Protein AF-A0A0N0A1D6-F1 (afdb_monomer_lite)

Sequence (112 aa):
MHRPLPSNDDVRWAMDQVLADARAAGRHPTVFAVERALEIRHATFYRNYRGLVTDYFQPQVAADTPGDARPAHAGKLVQVCEEAIRQLTLTHLDLCEKVNTAAEVTALPTRR

pLDDT: mean 74.42, std 13.49, range [34.25, 88.94]

Radius of gyration: 28.11 Å; chains: 1; bounding box: 56×22×84 Å

Foldseek 3Di:
DDPPDDDLVVLLVLLVVQLVVCLVVVHQRDPVSSCVSRVHDPVVCCVPCVVCCVPPNVVSSVVSCPDPPPPPVVVVVVVVVVVVVVVVVVVVVVVVVVVVVVVVVVPPDPDD

Secondary structure (DSSP, 8-state):
--PPPPPHHHHHHHHHHHHHHHHHHT----HHHHHHHHT--HHHHHHHHHHHIIIIIHHHHHHH-TT---HHHHHHHHHHHHHHHHHHHHHHHHHHHHHHHHHHHHT-----

Structure (mmCIF, N/CA/C/O backbone):
data_AF-A0A0N0A1D6-F1
#
_entry.id   AF-A0A0N0A1D6-F1
#
loop_
_atom_site.group_PDB
_atom_site.id
_atom_site.type_symbol
_atom_site.label_atom_id
_atom_site.label_alt_id
_atom_site.label_comp_id
_atom_site.label_asym_id
_atom_site.label_entity_id
_atom_site.label_seq_id
_atom_site.pdbx_PDB_ins_code
_atom_site.Cartn_x
_atom_site.Cartn_y
_atom_site.Cartn_z
_atom_site.occupancy
_atom_site.B_iso_or_equiv
_atom_site.auth_seq_id
_atom_site.auth_comp_id
_atom_site.auth_asym_id
_atom_site.auth_atom_id
_atom_site.pdbx_PDB_model_num
ATOM 1 N N . MET A 1 1 ? 30.355 -9.906 -5.048 1.00 34.25 1 MET A N 1
ATOM 2 C CA . MET A 1 1 ? 29.766 -9.671 -6.383 1.00 34.25 1 MET A CA 1
ATOM 3 C C . MET A 1 1 ? 28.686 -8.610 -6.238 1.00 34.25 1 MET A C 1
ATOM 5 O O . MET A 1 1 ? 27.634 -8.907 -5.688 1.00 34.25 1 MET A O 1
ATOM 9 N N . HIS A 1 2 ? 28.971 -7.360 -6.612 1.00 46.50 2 HIS A N 1
ATOM 10 C CA . HIS A 1 2 ? 27.960 -6.300 -6.612 1.00 46.50 2 HIS A CA 1
ATOM 11 C C . HIS A 1 2 ? 27.066 -6.509 -7.836 1.00 46.50 2 HIS A C 1
ATOM 13 O O . HIS A 1 2 ? 27.491 -6.227 -8.952 1.00 46.50 2 HIS A O 1
ATOM 19 N N . ARG A 1 3 ? 25.853 -7.044 -7.635 1.00 59.25 3 ARG A N 1
ATOM 20 C CA . ARG A 1 3 ? 24.806 -6.968 -8.661 1.00 59.25 3 ARG A CA 1
ATOM 21 C C . ARG A 1 3 ? 24.557 -5.471 -8.884 1.00 59.25 3 ARG A C 1
ATOM 23 O O . ARG A 1 3 ? 24.258 -4.790 -7.897 1.00 59.25 3 ARG A O 1
ATOM 30 N N . PRO A 1 4 ? 24.776 -4.936 -10.097 1.00 69.62 4 PRO A N 1
ATOM 31 C CA . PRO A 1 4 ? 24.497 -3.534 -10.362 1.00 69.62 4 PRO A CA 1
ATOM 32 C C . PRO A 1 4 ? 23.024 -3.278 -10.045 1.00 69.62 4 PRO A C 1
ATOM 34 O O . PRO A 1 4 ? 22.168 -4.112 -10.350 1.00 69.62 4 PRO A O 1
ATOM 37 N N . LEU A 1 5 ? 22.751 -2.175 -9.347 1.00 73.19 5 LEU A N 1
ATOM 38 C CA . LEU A 1 5 ? 21.377 -1.793 -9.054 1.00 73.19 5 LEU A CA 1
ATOM 39 C C . LEU A 1 5 ? 20.664 -1.551 -10.394 1.00 73.19 5 LEU A C 1
ATOM 41 O O . LEU A 1 5 ? 21.237 -0.864 -11.243 1.00 73.19 5 LEU A O 1
ATOM 45 N N . PRO A 1 6 ? 19.464 -2.116 -10.603 1.00 78.62 6 PRO A N 1
ATOM 46 C CA . PRO A 1 6 ? 18.721 -1.901 -11.836 1.00 78.62 6 PRO A CA 1
ATOM 47 C C . PRO A 1 6 ? 18.416 -0.416 -12.021 1.00 78.62 6 PRO A C 1
ATOM 49 O O . PRO A 1 6 ? 18.205 0.320 -11.050 1.00 78.62 6 PRO A O 1
ATOM 52 N N . SER A 1 7 ? 18.428 0.035 -13.271 1.00 81.50 7 SER A N 1
ATOM 53 C CA . SER A 1 7 ? 18.135 1.428 -13.582 1.00 81.50 7 SER A CA 1
ATOM 54 C C . SER A 1 7 ? 16.685 1.755 -13.223 1.00 81.50 7 SER A C 1
ATOM 56 O O . SER A 1 7 ? 15.826 0.874 -13.165 1.00 81.50 7 SER A O 1
ATOM 58 N N . ASN A 1 8 ? 16.381 3.038 -13.028 1.00 79.69 8 ASN A N 1
ATOM 59 C CA . ASN A 1 8 ? 15.004 3.491 -12.815 1.00 79.69 8 ASN A CA 1
ATOM 60 C C . ASN A 1 8 ? 14.073 3.056 -13.959 1.00 79.69 8 ASN A C 1
ATOM 62 O O . ASN A 1 8 ? 12.901 2.781 -13.713 1.00 79.69 8 ASN A O 1
ATOM 66 N N . ASP A 1 9 ? 14.592 2.964 -15.185 1.00 81.12 9 ASP A N 1
ATOM 67 C CA . ASP A 1 9 ? 13.825 2.501 -16.343 1.00 81.12 9 ASP A CA 1
ATOM 68 C C . ASP A 1 9 ? 13.553 0.989 -16.295 1.00 81.12 9 ASP A C 1
ATOM 70 O O . ASP A 1 9 ? 12.437 0.571 -16.596 1.00 81.12 9 ASP A O 1
ATOM 74 N N . ASP A 1 10 ? 14.503 0.182 -15.809 1.00 82.75 10 ASP A N 1
ATOM 75 C CA . ASP A 1 10 ? 14.307 -1.262 -15.602 1.00 82.75 10 ASP A CA 1
ATOM 76 C C . ASP A 1 10 ? 13.260 -1.521 -14.511 1.00 82.75 10 ASP A C 1
ATOM 78 O O . ASP A 1 10 ? 12.399 -2.392 -14.642 1.00 82.75 10 ASP A O 1
ATOM 82 N N . VAL A 1 11 ? 13.299 -0.725 -13.435 1.00 83.25 11 VAL A N 1
ATOM 83 C CA . VAL A 1 11 ? 12.302 -0.782 -12.358 1.00 83.25 11 VAL A CA 1
ATOM 84 C C . VAL A 1 11 ? 10.925 -0.383 -12.880 1.00 83.25 11 VAL A C 1
ATOM 86 O O . VAL A 1 11 ? 9.938 -1.036 -12.549 1.00 83.25 11 VAL A O 1
ATOM 89 N N . ARG A 1 12 ? 10.846 0.654 -13.723 1.00 82.81 12 ARG A N 1
ATOM 90 C CA . ARG A 1 12 ? 9.587 1.095 -14.333 1.00 82.81 12 ARG A CA 1
ATOM 91 C C . ARG A 1 12 ? 9.009 0.026 -15.258 1.00 82.81 12 ARG A C 1
ATOM 93 O O . ARG A 1 12 ? 7.816 -0.249 -15.183 1.00 82.81 12 ARG A O 1
ATOM 100 N N . TRP A 1 13 ? 9.849 -0.615 -16.068 1.00 87.00 13 TRP A N 1
ATOM 101 C CA . TRP A 1 13 ? 9.429 -1.723 -16.924 1.00 87.00 13 TRP A CA 1
ATOM 102 C C . TRP A 1 13 ? 8.925 -2.918 -16.105 1.00 87.00 13 TRP A C 1
ATOM 104 O O . TRP A 1 13 ? 7.874 -3.475 -16.406 1.00 87.00 13 TRP A O 1
ATOM 114 N N . ALA A 1 14 ? 9.609 -3.275 -15.015 1.00 86.06 14 ALA A N 1
ATOM 115 C CA . ALA A 1 14 ? 9.150 -4.337 -14.120 1.00 86.06 14 ALA A CA 1
ATOM 116 C C . ALA A 1 14 ? 7.838 -3.985 -13.397 1.00 86.06 14 ALA A C 1
ATOM 118 O O . ALA A 1 14 ? 7.004 -4.861 -13.178 1.00 86.06 14 ALA A O 1
ATOM 119 N N . MET A 1 15 ? 7.631 -2.715 -13.038 1.00 86.94 15 MET A N 1
ATOM 120 C CA . MET A 1 15 ? 6.358 -2.241 -12.488 1.00 86.94 15 MET A CA 1
ATOM 121 C C . MET A 1 15 ? 5.214 -2.392 -13.490 1.00 86.94 15 MET A C 1
ATOM 123 O O . MET A 1 15 ? 4.159 -2.885 -13.105 1.00 86.94 15 MET A O 1
ATOM 127 N N . ASP A 1 16 ? 5.429 -2.010 -14.750 1.00 86.00 16 ASP A N 1
ATOM 128 C CA . ASP A 1 16 ? 4.443 -2.162 -15.827 1.00 86.00 16 ASP A CA 1
ATOM 129 C C . ASP A 1 16 ? 4.082 -3.637 -16.053 1.00 86.00 16 ASP A C 1
ATOM 131 O O . ASP A 1 16 ? 2.907 -3.996 -16.076 1.00 86.00 16 ASP A O 1
ATOM 135 N N . GLN A 1 17 ? 5.085 -4.521 -16.064 1.00 86.38 17 GLN A N 1
ATOM 136 C CA . GLN A 1 17 ? 4.866 -5.969 -16.133 1.00 86.38 17 GLN A CA 1
ATOM 137 C C . GLN A 1 17 ? 4.044 -6.495 -14.950 1.00 86.38 17 GLN A C 1
ATOM 139 O O . GLN A 1 17 ? 3.129 -7.289 -15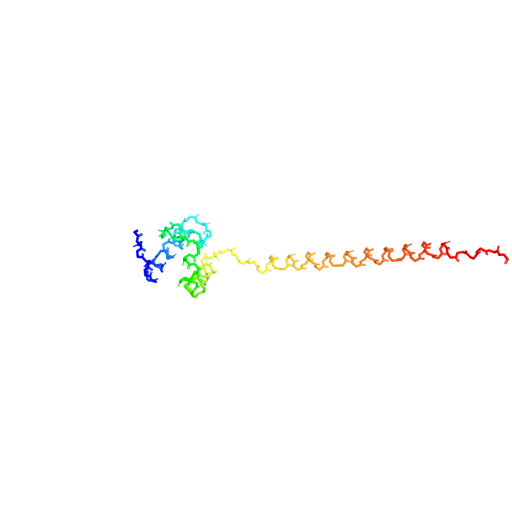.144 1.00 86.38 17 GLN A O 1
ATOM 144 N N . VAL A 1 18 ? 4.328 -6.046 -13.723 1.00 85.94 18 VAL A N 1
ATOM 145 C CA . VAL A 1 18 ? 3.558 -6.451 -12.533 1.00 85.94 18 VAL A CA 1
ATOM 146 C C . VAL A 1 18 ? 2.131 -5.915 -12.573 1.00 85.94 18 VAL A C 1
ATOM 148 O O . VAL A 1 18 ? 1.219 -6.618 -12.148 1.00 85.94 18 VAL A O 1
ATOM 151 N N . LEU A 1 19 ? 1.922 -4.697 -13.068 1.00 84.75 19 LEU A N 1
ATOM 152 C CA . LEU A 1 19 ? 0.588 -4.131 -13.261 1.00 84.75 19 LEU A CA 1
ATOM 153 C C . LEU A 1 19 ? -0.194 -4.940 -14.307 1.00 84.75 19 LEU A C 1
ATOM 155 O O . LEU A 1 19 ? -1.320 -5.352 -14.039 1.00 84.75 19 LEU A O 1
ATOM 159 N N . ALA A 1 20 ? 0.419 -5.247 -15.452 1.00 83.69 20 ALA A N 1
ATOM 160 C CA . ALA A 1 20 ? -0.193 -6.043 -16.512 1.00 83.69 20 ALA A CA 1
ATOM 161 C C . ALA A 1 20 ? -0.512 -7.482 -16.064 1.00 83.69 20 ALA A C 1
ATOM 163 O O . ALA A 1 20 ? -1.611 -7.976 -16.318 1.00 83.69 20 ALA A O 1
ATOM 164 N N . ASP A 1 21 ? 0.414 -8.140 -15.362 1.00 82.75 21 ASP A N 1
ATOM 165 C CA . ASP A 1 21 ? 0.232 -9.496 -14.830 1.00 82.75 21 ASP A CA 1
ATOM 166 C C . ASP A 1 21 ? -0.838 -9.533 -13.730 1.00 82.75 21 ASP A C 1
ATOM 168 O O . ASP A 1 21 ? -1.708 -10.405 -13.721 1.00 82.75 21 ASP A O 1
ATOM 172 N N . ALA A 1 22 ? -0.851 -8.539 -12.837 1.00 83.06 22 ALA A N 1
ATOM 173 C CA . ALA A 1 22 ? -1.884 -8.404 -11.815 1.00 83.06 22 ALA A CA 1
ATOM 174 C C . ALA A 1 22 ? -3.270 -8.199 -12.443 1.00 83.06 22 ALA A C 1
ATOM 176 O O . ALA A 1 22 ? -4.222 -8.875 -12.047 1.00 83.06 22 ALA A O 1
ATOM 177 N N . ARG A 1 23 ? -3.368 -7.362 -13.482 1.00 79.50 23 ARG A N 1
ATOM 178 C CA . ARG A 1 23 ? -4.599 -7.153 -14.250 1.00 79.50 23 ARG A CA 1
ATOM 179 C C . ARG A 1 23 ? -5.061 -8.431 -14.948 1.00 79.50 23 ARG A C 1
ATOM 181 O O . ARG A 1 23 ? -6.241 -8.769 -14.880 1.00 79.50 23 ARG A O 1
ATOM 188 N N . ALA A 1 24 ? -4.143 -9.171 -15.572 1.00 81.50 24 ALA A N 1
ATOM 189 C CA . ALA A 1 24 ? -4.439 -10.446 -16.226 1.00 81.50 24 ALA A CA 1
ATOM 190 C C . ALA A 1 24 ? -4.900 -11.521 -15.227 1.00 81.50 24 ALA A C 1
ATOM 192 O O . ALA A 1 24 ? -5.810 -12.296 -15.518 1.00 81.50 24 ALA A O 1
ATOM 193 N N . ALA A 1 25 ? -4.308 -11.545 -14.032 1.00 81.19 25 ALA A N 1
ATOM 194 C CA . ALA A 1 25 ? -4.665 -12.464 -12.958 1.00 81.19 25 ALA A CA 1
ATOM 195 C C . ALA A 1 25 ? -5.884 -12.012 -12.128 1.00 81.19 25 ALA A C 1
ATOM 197 O O . ALA A 1 25 ? -6.319 -12.757 -11.246 1.00 81.19 25 ALA A O 1
ATOM 198 N N . GLY A 1 26 ? -6.407 -10.800 -12.355 1.00 75.75 26 GLY A N 1
ATOM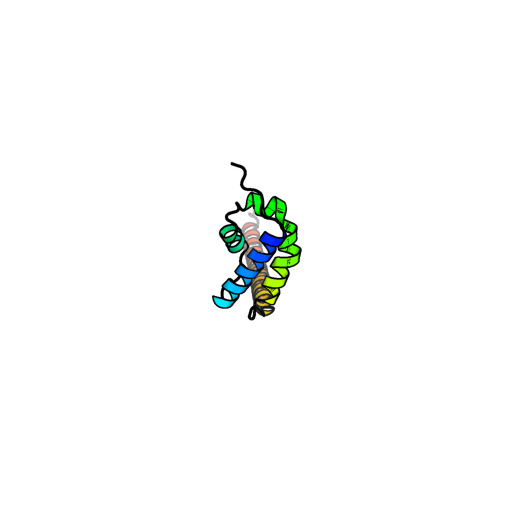 199 C CA . GLY A 1 26 ? -7.457 -10.187 -11.534 1.00 75.75 26 GLY A CA 1
ATOM 200 C C . GLY A 1 26 ? -7.039 -9.963 -10.075 1.00 75.75 26 GLY A C 1
ATOM 201 O O . GLY A 1 26 ? -7.868 -10.043 -9.170 1.00 75.75 26 GLY A O 1
ATOM 202 N N . ARG A 1 27 ? -5.742 -9.760 -9.822 1.00 77.31 27 ARG A N 1
ATOM 203 C CA . ARG A 1 27 ? -5.159 -9.559 -8.488 1.00 77.31 27 ARG A CA 1
ATOM 204 C C . ARG A 1 27 ? -4.716 -8.116 -8.309 1.00 77.31 27 ARG A C 1
ATOM 206 O O . ARG A 1 27 ? -4.507 -7.388 -9.267 1.00 77.31 27 ARG A O 1
ATOM 213 N N . HIS A 1 28 ? -4.520 -7.722 -7.056 1.00 76.38 28 HIS A N 1
ATOM 214 C CA . HIS A 1 28 ? -3.996 -6.402 -6.745 1.00 76.38 28 HIS A CA 1
ATOM 215 C C . HIS A 1 28 ? -2.467 -6.371 -6.942 1.00 76.38 28 HIS A C 1
ATOM 217 O O . HIS A 1 28 ? -1.763 -7.182 -6.325 1.00 76.38 28 HIS A O 1
ATOM 223 N N . PRO A 1 29 ? -1.924 -5.444 -7.749 1.00 81.31 29 PRO A N 1
ATOM 224 C CA . PRO A 1 29 ? -0.482 -5.295 -7.912 1.00 81.31 29 PRO A CA 1
ATOM 225 C C . PRO A 1 29 ? 0.156 -4.848 -6.591 1.00 81.31 29 PRO A C 1
ATOM 227 O O . PRO A 1 29 ? -0.350 -3.963 -5.901 1.00 81.31 29 PRO A O 1
ATOM 230 N N . THR A 1 30 ? 1.265 -5.477 -6.193 1.00 82.69 30 THR A N 1
ATOM 231 C CA . THR A 1 30 ? 1.953 -5.171 -4.926 1.00 82.69 30 THR A CA 1
ATOM 232 C C . THR A 1 30 ? 3.423 -4.868 -5.154 1.00 82.69 30 THR A C 1
ATOM 234 O O . THR A 1 30 ? 4.061 -5.434 -6.039 1.00 82.69 30 THR A O 1
ATOM 237 N N . VAL A 1 31 ? 3.985 -4.016 -4.294 1.00 81.06 31 VAL A N 1
ATOM 238 C CA . VAL A 1 31 ? 5.421 -3.699 -4.306 1.00 81.06 31 VAL A CA 1
ATOM 239 C C . VAL A 1 31 ? 6.270 -4.960 -4.104 1.00 81.06 31 VAL A C 1
ATOM 241 O O . VAL A 1 31 ? 7.308 -5.112 -4.735 1.00 81.06 31 VAL A O 1
ATOM 244 N N . PHE A 1 32 ? 5.786 -5.923 -3.315 1.00 83.50 32 PHE A N 1
ATOM 245 C CA . PHE A 1 32 ? 6.446 -7.216 -3.136 1.00 83.50 32 PHE A CA 1
ATOM 246 C C . PHE A 1 32 ? 6.580 -8.013 -4.445 1.00 83.50 32 PHE A C 1
ATOM 248 O O . PHE A 1 32 ? 7.597 -8.666 -4.668 1.00 83.50 32 PHE A O 1
ATOM 255 N N . ALA A 1 33 ? 5.582 -7.954 -5.335 1.00 84.62 33 ALA A N 1
ATOM 256 C CA . ALA A 1 33 ? 5.669 -8.607 -6.640 1.00 84.62 33 ALA A CA 1
ATOM 257 C C . ALA A 1 33 ? 6.745 -7.955 -7.526 1.00 84.62 33 ALA A C 1
ATOM 259 O O . ALA A 1 33 ? 7.499 -8.667 -8.186 1.00 84.62 33 ALA A O 1
ATOM 260 N N . VAL A 1 34 ? 6.880 -6.626 -7.464 1.00 84.44 34 VAL A N 1
ATOM 261 C CA . VAL A 1 34 ? 7.948 -5.876 -8.152 1.00 84.44 34 VAL A CA 1
ATOM 262 C C . VAL A 1 34 ? 9.325 -6.239 -7.591 1.00 84.44 34 VAL A C 1
ATOM 264 O O . VAL A 1 34 ? 10.251 -6.529 -8.346 1.00 84.44 34 VAL A O 1
ATOM 267 N N . GLU A 1 35 ? 9.463 -6.299 -6.266 1.00 86.75 35 GLU A N 1
ATOM 268 C CA . GLU A 1 35 ? 10.701 -6.717 -5.596 1.00 86.75 35 GLU A CA 1
ATOM 269 C C . GLU A 1 35 ? 11.109 -8.140 -5.970 1.00 86.75 35 GLU A C 1
ATOM 271 O O . GLU A 1 35 ? 12.287 -8.405 -6.219 1.00 86.75 35 GLU A O 1
ATOM 276 N N . ARG A 1 36 ? 10.129 -9.045 -6.057 1.00 85.12 36 ARG A N 1
ATOM 277 C CA . ARG A 1 36 ? 10.339 -10.426 -6.489 1.00 85.12 36 ARG A CA 1
ATOM 278 C C . ARG A 1 36 ? 10.747 -10.507 -7.960 1.00 85.12 36 ARG A C 1
ATOM 280 O O . ARG A 1 36 ? 11.644 -11.283 -8.268 1.00 85.12 36 ARG A O 1
ATOM 287 N N . ALA A 1 37 ? 10.130 -9.717 -8.840 1.00 84.50 37 ALA A N 1
ATOM 288 C CA . ALA A 1 37 ? 10.453 -9.686 -10.268 1.00 84.50 37 ALA A CA 1
ATOM 289 C C . ALA A 1 37 ? 11.878 -9.175 -10.535 1.00 84.50 37 ALA A C 1
ATOM 291 O O . ALA A 1 37 ? 12.561 -9.671 -11.426 1.00 84.50 37 ALA A O 1
ATOM 292 N N . LEU A 1 38 ? 12.341 -8.212 -9.736 1.00 84.00 38 LEU A N 1
ATOM 293 C CA . LEU A 1 38 ? 13.683 -7.637 -9.847 1.00 84.00 38 LEU A CA 1
ATOM 294 C C . LEU A 1 38 ? 14.739 -8.365 -8.995 1.00 84.00 38 LEU A C 1
ATOM 296 O O . LEU A 1 38 ? 15.924 -8.034 -9.066 1.00 84.00 38 LEU A O 1
ATOM 300 N N . GLU A 1 39 ? 14.319 -9.326 -8.168 1.00 84.62 39 GLU A N 1
ATOM 301 C CA . GLU A 1 39 ? 15.145 -10.020 -7.170 1.00 84.62 39 GLU A CA 1
ATOM 302 C C . GLU A 1 39 ? 15.916 -9.062 -6.237 1.00 84.62 39 GLU A C 1
ATOM 304 O O . GLU A 1 39 ? 17.067 -9.305 -5.855 1.00 84.62 39 GLU A O 1
ATOM 309 N N . ILE A 1 40 ? 15.285 -7.947 -5.858 1.00 83.88 40 ILE A N 1
ATOM 310 C CA . ILE A 1 40 ? 15.875 -6.932 -4.976 1.00 83.88 40 ILE A CA 1
ATOM 311 C C . ILE A 1 40 ? 15.298 -7.087 -3.571 1.00 83.88 40 ILE A C 1
ATOM 313 O O . ILE A 1 40 ? 14.100 -7.278 -3.384 1.00 83.88 40 ILE A O 1
ATOM 317 N N . ARG A 1 41 ? 16.143 -6.935 -2.545 1.00 85.75 41 ARG A N 1
ATOM 318 C CA . ARG A 1 41 ? 15.654 -6.833 -1.162 1.00 85.75 41 ARG A CA 1
ATOM 319 C C . ARG A 1 41 ? 14.820 -5.569 -0.961 1.00 85.75 41 ARG A C 1
ATOM 321 O O . ARG A 1 41 ? 15.261 -4.479 -1.325 1.00 85.75 41 ARG A O 1
ATOM 328 N N . HIS A 1 42 ? 13.735 -5.701 -0.202 1.00 81.69 42 HIS A N 1
ATOM 329 C CA . HIS A 1 42 ? 12.858 -4.605 0.220 1.00 81.69 42 HIS A CA 1
ATOM 330 C C . HIS A 1 42 ? 13.606 -3.341 0.686 1.00 81.69 42 HIS A C 1
ATOM 332 O O . HIS A 1 42 ? 13.353 -2.237 0.214 1.00 81.69 42 HIS A O 1
ATOM 338 N N . ALA A 1 43 ? 14.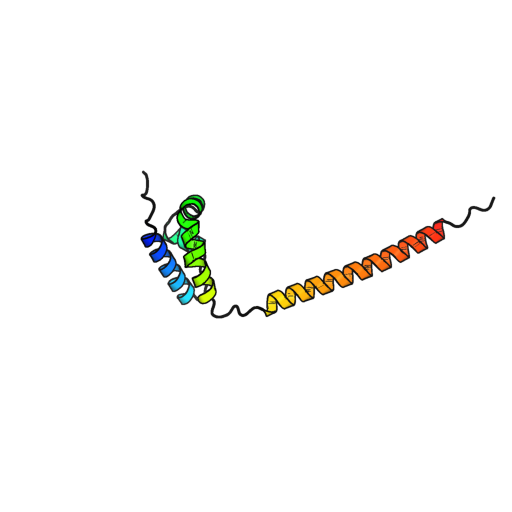613 -3.494 1.556 1.00 84.69 43 ALA A N 1
ATOM 339 C CA . ALA A 1 43 ? 15.389 -2.363 2.072 1.00 84.69 43 ALA A CA 1
ATOM 340 C C . ALA A 1 43 ? 16.150 -1.589 0.979 1.00 84.69 43 ALA A C 1
ATOM 342 O O . ALA A 1 43 ? 16.267 -0.367 1.052 1.00 84.69 43 ALA A O 1
ATOM 343 N N . THR A 1 44 ? 16.671 -2.287 -0.033 1.00 83.00 44 THR A N 1
ATOM 344 C CA . THR A 1 44 ? 17.362 -1.667 -1.171 1.00 83.00 44 THR A CA 1
ATOM 345 C C . THR A 1 44 ? 16.359 -1.003 -2.102 1.00 83.00 44 THR A C 1
ATOM 347 O O . THR A 1 44 ? 16.615 0.099 -2.585 1.00 83.00 44 THR A O 1
ATOM 350 N N . PHE A 1 45 ? 15.204 -1.633 -2.308 1.00 82.12 45 PHE A N 1
ATOM 351 C CA . PHE A 1 45 ? 14.153 -1.090 -3.149 1.00 82.12 45 PHE A CA 1
ATOM 352 C C . PHE A 1 45 ? 13.593 0.222 -2.577 1.00 82.12 45 PHE A C 1
ATOM 354 O O . PHE A 1 45 ? 13.594 1.256 -3.244 1.00 82.12 45 PHE A O 1
ATOM 361 N N . TYR A 1 46 ? 13.231 0.221 -1.293 1.00 84.25 46 TYR A N 1
ATOM 362 C CA . TYR A 1 46 ? 12.671 1.392 -0.624 1.00 84.25 46 TYR A CA 1
ATOM 363 C C . TYR A 1 46 ? 13.682 2.538 -0.462 1.00 84.25 46 TYR A C 1
ATOM 365 O O . TYR A 1 46 ? 13.304 3.704 -0.486 1.00 84.25 46 TYR A O 1
ATOM 373 N N . ARG A 1 47 ? 14.983 2.249 -0.325 1.00 82.56 47 ARG A N 1
ATOM 374 C CA . ARG A 1 47 ? 16.008 3.305 -0.226 1.00 82.56 47 ARG A CA 1
ATOM 375 C C . ARG A 1 47 ? 16.238 4.052 -1.540 1.00 82.56 47 ARG A C 1
ATOM 377 O O . ARG A 1 47 ? 16.489 5.250 -1.486 1.00 82.56 47 ARG A O 1
ATOM 384 N N . ASN A 1 48 ? 16.167 3.366 -2.681 1.00 83.06 48 ASN A N 1
ATOM 385 C CA . ASN A 1 48 ? 16.564 3.935 -3.976 1.00 83.06 48 ASN A CA 1
ATOM 386 C C . ASN A 1 48 ? 15.373 4.321 -4.866 1.00 83.06 48 ASN A C 1
ATOM 388 O O . ASN A 1 48 ? 15.484 5.258 -5.648 1.00 83.06 48 ASN A O 1
ATOM 392 N N . TYR A 1 49 ? 14.228 3.647 -4.724 1.00 81.00 49 TYR A N 1
ATOM 393 C CA . TYR A 1 49 ? 13.099 3.770 -5.656 1.00 81.00 49 TYR A CA 1
ATOM 394 C C . TYR A 1 49 ? 11.789 4.202 -4.987 1.00 81.00 49 TYR A C 1
ATOM 396 O O . TYR A 1 49 ? 10.728 4.112 -5.600 1.00 81.00 49 TYR A O 1
ATOM 404 N N . ARG A 1 50 ? 11.832 4.718 -3.748 1.00 82.25 50 ARG A N 1
ATOM 405 C CA . ARG A 1 50 ? 10.635 5.235 -3.053 1.00 82.25 50 ARG A CA 1
ATOM 406 C C . ARG A 1 50 ? 9.864 6.262 -3.886 1.00 82.25 50 ARG A C 1
ATOM 408 O O . ARG A 1 50 ? 8.641 6.233 -3.867 1.00 82.25 50 ARG A O 1
ATOM 415 N N . GLY A 1 51 ? 10.567 7.125 -4.626 1.00 80.81 51 GLY A N 1
ATOM 416 C CA . GLY A 1 51 ? 9.936 8.095 -5.529 1.00 80.81 51 GLY A CA 1
ATOM 417 C C . GLY A 1 51 ? 9.103 7.416 -6.618 1.00 80.81 51 GLY A C 1
ATOM 418 O O . GLY A 1 51 ? 7.946 7.757 -6.806 1.00 80.81 51 GLY A O 1
ATOM 419 N N . LEU A 1 52 ? 9.623 6.354 -7.243 1.00 79.81 52 LEU A N 1
ATOM 420 C CA . LEU A 1 52 ? 8.895 5.603 -8.277 1.00 79.81 52 LEU A CA 1
ATOM 421 C C . LEU A 1 52 ? 7.641 4.905 -7.728 1.00 79.81 52 LEU A C 1
ATOM 423 O O . LEU A 1 52 ? 6.645 4.775 -8.437 1.00 79.81 52 LEU A O 1
ATOM 427 N N . VAL A 1 53 ? 7.653 4.480 -6.461 1.00 80.06 53 VAL A N 1
ATOM 428 C CA . VAL A 1 53 ? 6.460 3.904 -5.823 1.00 80.06 53 VAL A CA 1
ATOM 429 C C . VAL A 1 53 ? 5.369 4.957 -5.641 1.00 80.06 53 VAL A C 1
ATOM 431 O O . VAL A 1 53 ? 4.216 4.691 -5.972 1.00 80.06 53 VAL A O 1
ATOM 434 N N . THR A 1 54 ? 5.723 6.136 -5.132 1.00 80.62 54 THR A N 1
ATOM 435 C CA . THR A 1 54 ? 4.759 7.212 -4.864 1.00 80.62 54 THR A CA 1
ATOM 436 C C . THR A 1 54 ? 4.264 7.876 -6.149 1.00 80.62 54 THR A C 1
ATOM 438 O O . THR A 1 54 ? 3.065 8.075 -6.305 1.00 80.62 54 THR A O 1
ATOM 441 N N . ASP A 1 55 ? 5.168 8.186 -7.079 1.00 81.88 55 ASP A N 1
ATOM 442 C CA . ASP A 1 55 ? 4.859 9.020 -8.246 1.00 81.88 55 ASP A CA 1
ATOM 443 C C . ASP A 1 55 ? 4.286 8.215 -9.420 1.00 81.88 55 ASP A C 1
ATOM 445 O O . ASP A 1 55 ? 3.533 8.754 -10.228 1.00 81.88 55 ASP A O 1
ATOM 449 N N . TYR A 1 56 ? 4.638 6.929 -9.538 1.00 78.00 56 TYR A N 1
ATOM 450 C CA . TYR A 1 56 ? 4.286 6.109 -10.701 1.00 78.00 56 TYR A CA 1
ATOM 451 C C . TYR A 1 56 ? 3.426 4.896 -10.334 1.00 78.00 56 TYR A C 1
ATOM 453 O O . TYR A 1 56 ? 2.375 4.693 -10.940 1.00 78.00 56 TYR A O 1
ATOM 461 N N . PHE A 1 57 ? 3.825 4.108 -9.333 1.00 78.44 57 PHE A N 1
ATOM 462 C CA . PHE A 1 57 ? 3.140 2.852 -9.005 1.00 78.44 57 PHE A CA 1
ATOM 463 C C . PHE A 1 57 ? 1.795 3.071 -8.304 1.00 78.44 57 PHE A C 1
ATOM 465 O O . PHE A 1 57 ? 0.783 2.548 -8.756 1.00 78.44 57 PHE A O 1
ATOM 472 N N . GLN A 1 58 ? 1.749 3.866 -7.229 1.00 78.94 58 GLN A N 1
ATOM 473 C CA . GLN A 1 58 ? 0.518 4.108 -6.463 1.00 78.94 58 GLN A CA 1
ATOM 474 C C . GLN A 1 58 ? -0.641 4.682 -7.301 1.00 78.94 58 GLN A C 1
ATOM 476 O O . GLN A 1 58 ? -1.746 4.146 -7.187 1.00 78.94 58 GLN A O 1
ATOM 481 N N . PRO A 1 59 ? -0.437 5.701 -8.163 1.00 78.19 59 PRO A N 1
ATOM 482 C CA . PRO A 1 59 ? -1.505 6.214 -9.021 1.00 78.19 59 PRO A CA 1
ATOM 483 C C . PRO A 1 59 ? -2.053 5.157 -9.983 1.00 78.19 59 PRO A C 1
ATOM 485 O O . PRO A 1 59 ? -3.253 5.117 -10.236 1.00 78.19 59 PRO A O 1
ATOM 488 N N . GLN A 1 60 ? -1.192 4.272 -10.491 1.00 73.56 60 GLN A N 1
ATOM 489 C CA . GLN A 1 60 ? -1.601 3.207 -11.407 1.00 73.56 60 GLN A CA 1
ATOM 490 C C . GLN A 1 60 ? -2.321 2.071 -10.698 1.00 73.56 60 GLN A C 1
ATOM 492 O O . GLN A 1 60 ? -3.309 1.579 -11.221 1.00 73.56 60 GLN A O 1
ATOM 497 N N . VAL A 1 61 ? -1.907 1.705 -9.486 1.00 74.44 61 VAL A N 1
ATOM 498 C CA . VAL A 1 61 ? -2.664 0.766 -8.649 1.00 74.44 61 VAL A CA 1
ATOM 499 C C . VAL A 1 61 ? -4.063 1.316 -8.336 1.00 74.44 61 VAL A C 1
ATOM 501 O O . VAL A 1 61 ? -5.050 0.585 -8.419 1.00 74.44 61 VAL A O 1
ATOM 504 N N . ALA A 1 62 ? -4.167 2.612 -8.023 1.00 71.00 62 ALA A N 1
ATOM 505 C CA . ALA A 1 62 ? -5.451 3.270 -7.786 1.00 71.00 62 ALA A CA 1
ATOM 506 C C . ALA A 1 62 ? -6.336 3.302 -9.047 1.00 71.00 62 ALA A C 1
ATOM 508 O O . ALA A 1 62 ? -7.547 3.128 -8.943 1.00 71.00 62 ALA A O 1
ATOM 509 N N . ALA A 1 63 ? -5.743 3.493 -10.229 1.00 67.50 63 ALA A N 1
ATOM 510 C CA . ALA A 1 63 ? -6.460 3.511 -11.505 1.00 67.50 63 ALA A CA 1
ATOM 511 C C . ALA A 1 63 ? -6.837 2.109 -12.019 1.00 67.50 63 ALA A C 1
ATOM 513 O O . ALA A 1 63 ? -7.892 1.946 -12.630 1.00 67.50 63 ALA A O 1
ATOM 514 N N . ASP A 1 64 ? -5.988 1.103 -11.788 1.00 60.25 64 ASP A N 1
ATOM 515 C CA . ASP A 1 64 ? -6.184 -0.272 -12.263 1.00 60.25 64 ASP A CA 1
ATOM 516 C C . ASP A 1 64 ? -7.127 -1.074 -11.372 1.00 60.25 64 ASP A C 1
ATOM 518 O O . ASP A 1 64 ? -7.554 -2.146 -11.766 1.00 60.25 64 ASP A O 1
ATOM 522 N N . THR A 1 65 ? -7.508 -0.556 -10.204 1.00 55.84 65 THR A N 1
ATOM 523 C CA . THR A 1 65 ? -8.547 -1.153 -9.363 1.00 55.84 65 THR A CA 1
ATOM 524 C C . THR A 1 65 ? -9.926 -0.885 -9.992 1.00 55.84 65 THR A C 1
ATOM 526 O O . THR A 1 65 ? -10.522 0.159 -9.719 1.00 55.84 65 THR A O 1
ATOM 529 N N . PRO A 1 66 ? -10.523 -1.795 -10.795 1.00 49.28 66 PRO A N 1
ATOM 530 C CA . PRO A 1 66 ? -11.750 -1.526 -11.542 1.00 49.28 66 PRO A CA 1
ATOM 531 C C . PRO A 1 66 ? -12.988 -1.825 -10.674 1.00 49.28 66 PRO A C 1
ATOM 533 O O . PRO A 1 66 ? -14.023 -2.258 -11.173 1.00 49.28 66 PRO A O 1
ATOM 536 N N . GLY A 1 67 ? -12.879 -1.664 -9.350 1.00 48.41 67 GLY A N 1
ATOM 537 C CA . GLY A 1 67 ? -13.854 -2.232 -8.419 1.00 48.41 67 GLY A CA 1
ATOM 538 C C . GLY A 1 67 ? -13.694 -1.899 -6.937 1.00 48.41 67 GLY A C 1
ATOM 539 O O . GLY A 1 67 ? -14.355 -2.542 -6.131 1.00 48.41 67 GLY A O 1
ATOM 540 N N . ASP A 1 68 ? -12.898 -0.897 -6.555 1.00 43.59 68 ASP A N 1
ATOM 541 C CA . ASP A 1 68 ? -12.967 -0.322 -5.202 1.00 43.59 68 ASP A CA 1
ATOM 542 C C . ASP A 1 68 ? -13.517 1.104 -5.281 1.00 43.59 68 ASP A C 1
ATOM 544 O O . ASP A 1 68 ? -12.966 2.095 -4.811 1.00 43.59 68 ASP A O 1
ATOM 548 N N . ALA A 1 69 ? -14.703 1.196 -5.877 1.00 43.97 69 ALA A N 1
ATOM 549 C CA . ALA A 1 69 ? -15.678 2.128 -5.359 1.00 43.97 69 ALA A CA 1
ATOM 550 C C . ALA A 1 69 ? -16.006 1.698 -3.922 1.00 43.97 69 ALA A C 1
ATOM 552 O O . ALA A 1 69 ? -16.982 0.983 -3.687 1.00 43.97 69 ALA A O 1
ATOM 553 N N . ARG A 1 70 ? -15.232 2.144 -2.929 1.00 47.69 70 ARG A N 1
ATOM 554 C CA . ARG A 1 70 ? -15.713 2.090 -1.547 1.00 47.69 70 ARG A CA 1
ATOM 555 C C . ARG A 1 70 ? -15.635 3.408 -0.781 1.00 47.69 70 ARG A C 1
ATOM 557 O O . ARG A 1 70 ? -15.103 3.450 0.326 1.00 47.69 70 ARG A O 1
ATOM 564 N N . PRO A 1 71 ? -16.412 4.422 -1.222 1.00 46.81 71 PRO A N 1
ATOM 565 C CA . PRO A 1 71 ? -16.996 5.372 -0.274 1.00 46.81 71 PRO A CA 1
ATOM 566 C C . PRO A 1 71 ? -17.907 4.660 0.755 1.00 46.81 71 PRO A C 1
ATOM 568 O O . PRO A 1 71 ? -18.126 5.159 1.855 1.00 46.81 71 PRO A O 1
ATOM 571 N N . ALA A 1 72 ? -18.379 3.440 0.458 1.00 48.88 72 ALA A N 1
ATOM 572 C CA . ALA A 1 72 ? -19.239 2.663 1.346 1.00 48.88 72 ALA A CA 1
ATOM 573 C C . ALA A 1 72 ? -18.524 1.976 2.529 1.00 48.88 72 ALA A C 1
ATOM 575 O O . ALA A 1 72 ? -19.195 1.688 3.512 1.00 48.88 72 ALA A O 1
ATOM 576 N N . HIS A 1 73 ? -17.212 1.677 2.492 1.00 45.94 73 HIS A N 1
ATOM 577 C CA . HIS A 1 73 ? -16.526 1.054 3.643 1.00 45.94 73 HIS A CA 1
ATOM 578 C C . HIS A 1 73 ? -16.077 2.106 4.629 1.00 45.94 73 HIS A C 1
ATOM 580 O O . HIS A 1 73 ? -16.248 1.888 5.819 1.00 45.94 73 HIS A O 1
ATOM 586 N N . ALA A 1 74 ? -15.591 3.246 4.134 1.00 50.50 74 ALA A N 1
ATOM 587 C CA . ALA A 1 74 ? -15.372 4.418 4.963 1.00 50.50 74 ALA A CA 1
ATOM 588 C C . ALA A 1 74 ? -16.677 4.811 5.674 1.00 50.50 74 ALA A C 1
ATOM 590 O O . ALA A 1 74 ? -16.687 4.898 6.894 1.00 50.50 74 ALA A O 1
ATOM 591 N N . GLY A 1 75 ? -17.803 4.900 4.952 1.00 56.34 75 GLY A N 1
ATOM 592 C CA . GLY A 1 75 ? -19.111 5.161 5.564 1.00 56.34 75 GLY A CA 1
ATOM 593 C C . GLY A 1 75 ? -19.530 4.108 6.598 1.00 56.34 75 GLY A C 1
ATOM 594 O O . GLY A 1 75 ? -19.965 4.459 7.689 1.00 56.34 75 GLY A O 1
ATOM 595 N N . LYS A 1 76 ? -19.343 2.813 6.304 1.00 60.62 76 LYS A N 1
ATOM 596 C CA . LYS A 1 76 ? -19.689 1.733 7.247 1.00 60.62 76 LYS A CA 1
ATOM 597 C C . LYS A 1 76 ? -18.786 1.715 8.481 1.00 60.62 76 LYS A C 1
ATOM 599 O O . LYS A 1 76 ? -19.272 1.430 9.566 1.00 60.62 76 LYS A O 1
ATOM 604 N N . LEU A 1 77 ? -17.496 2.019 8.332 1.00 62.16 77 LEU A N 1
ATOM 605 C CA . LEU A 1 77 ? -16.557 2.133 9.449 1.00 62.16 77 LEU A CA 1
ATOM 606 C C . LEU A 1 77 ? -16.876 3.358 10.309 1.00 62.16 77 LEU A C 1
ATOM 608 O O . LEU A 1 77 ? -16.919 3.228 11.524 1.00 62.16 77 LEU A O 1
ATOM 612 N N . VAL A 1 78 ? -17.184 4.505 9.696 1.00 70.00 78 VAL A N 1
ATOM 613 C CA . VAL A 1 78 ? -17.638 5.709 10.412 1.00 70.00 78 VAL A CA 1
ATOM 614 C C . VAL A 1 78 ? -18.926 5.421 11.182 1.00 70.00 78 VAL A C 1
ATOM 616 O O . VAL A 1 78 ? -18.983 5.703 12.371 1.00 70.00 78 VAL A O 1
ATOM 619 N N . GLN A 1 79 ? -19.911 4.766 10.564 1.00 70.69 79 GLN A N 1
ATOM 620 C CA . GLN A 1 79 ? -21.162 4.390 11.228 1.00 70.69 79 GLN A CA 1
ATOM 621 C C . GLN A 1 79 ? -20.935 3.429 12.408 1.00 70.69 79 GLN A C 1
ATOM 623 O O . GLN A 1 79 ? -21.540 3.594 13.464 1.00 70.69 79 GLN A O 1
ATOM 628 N N . VAL A 1 80 ? -20.051 2.437 12.252 1.00 79.12 80 VAL A N 1
ATOM 629 C CA . VAL A 1 80 ? -19.691 1.504 13.334 1.00 79.12 80 VAL A CA 1
ATOM 630 C C . VAL A 1 80 ? -18.943 2.222 14.460 1.00 79.12 80 VAL A C 1
ATOM 632 O O . VAL A 1 80 ? -19.209 1.955 15.628 1.00 79.12 80 VAL A O 1
ATOM 635 N N . CYS A 1 81 ? -18.042 3.153 14.137 1.00 73.69 81 CYS A N 1
ATOM 636 C CA . CYS A 1 81 ? -17.342 3.964 15.131 1.00 73.69 81 CYS A CA 1
ATOM 637 C C . CYS A 1 81 ? -18.293 4.911 15.876 1.00 73.69 81 CYS A C 1
ATOM 639 O O . CYS A 1 81 ? -18.209 5.004 17.097 1.00 73.69 81 CYS A O 1
ATOM 641 N N . GLU A 1 82 ? -19.211 5.580 15.176 1.00 84.75 82 GLU A N 1
ATOM 642 C CA . GLU A 1 82 ? -20.225 6.443 15.792 1.00 84.75 82 GLU A CA 1
ATOM 643 C C . GLU A 1 82 ? -21.134 5.659 16.738 1.00 84.75 82 GLU A C 1
ATOM 645 O O . GLU A 1 82 ? -21.393 6.105 17.858 1.00 84.75 82 GLU A O 1
ATOM 650 N N . GLU A 1 83 ? -21.582 4.473 16.324 1.00 84.94 83 GLU A N 1
ATOM 651 C CA . GLU A 1 83 ? -22.422 3.623 17.163 1.00 84.94 83 GLU A CA 1
ATOM 652 C C . GLU A 1 83 ? -21.656 3.110 18.389 1.00 84.94 83 GLU A C 1
ATOM 654 O O . GLU A 1 83 ? -22.165 3.178 19.508 1.00 84.94 83 GLU A O 1
ATOM 659 N N . ALA A 1 84 ? -20.398 2.691 18.218 1.00 81.94 84 ALA A N 1
ATOM 660 C CA . ALA A 1 84 ? -19.549 2.274 19.331 1.00 81.94 84 ALA A CA 1
ATOM 661 C C . ALA A 1 84 ? -19.328 3.406 20.352 1.00 81.94 84 ALA A C 1
ATOM 663 O O . ALA A 1 84 ? -19.375 3.160 21.558 1.00 81.94 84 ALA A O 1
ATOM 664 N N . ILE A 1 85 ? -19.144 4.650 19.891 1.00 88.25 85 ILE A N 1
ATOM 665 C CA . ILE A 1 85 ? -19.016 5.822 20.770 1.00 88.25 85 ILE A CA 1
ATOM 666 C C . ILE A 1 85 ? -20.320 6.057 21.544 1.00 88.25 85 ILE A C 1
ATOM 668 O O . ILE A 1 85 ? -20.272 6.216 22.763 1.00 88.25 85 ILE A O 1
ATOM 672 N N . ARG A 1 86 ? -21.487 6.016 20.882 1.00 85.12 86 ARG A N 1
ATOM 673 C CA . ARG A 1 86 ? -22.792 6.187 21.553 1.00 85.12 86 ARG A CA 1
ATOM 674 C C . ARG A 1 86 ? -23.039 5.127 22.620 1.00 85.12 86 ARG A C 1
ATOM 676 O O . ARG A 1 86 ? -23.431 5.469 23.736 1.00 85.12 86 ARG A O 1
ATOM 683 N N . GLN A 1 87 ? -22.792 3.857 22.296 1.00 84.38 87 GLN A N 1
ATOM 684 C CA . GLN A 1 87 ? -22.971 2.748 23.236 1.00 84.38 87 GLN A CA 1
ATOM 685 C C . GLN A 1 87 ? -22.040 2.879 24.445 1.00 84.38 87 GLN A C 1
ATOM 687 O O . GLN A 1 87 ? -22.464 2.660 25.583 1.00 84.38 87 GLN A O 1
ATOM 692 N N . LEU A 1 88 ? -20.789 3.291 24.219 1.00 88.81 88 LEU A N 1
ATOM 693 C CA . LEU A 1 88 ? -19.827 3.512 25.292 1.00 88.81 88 LEU A CA 1
ATOM 694 C C . LEU A 1 88 ? -20.254 4.672 26.203 1.00 88.81 88 LEU A C 1
ATOM 696 O O . LEU A 1 88 ? -20.186 4.538 27.423 1.00 88.81 88 LEU A O 1
ATOM 700 N N . THR A 1 89 ? -20.753 5.778 25.640 1.00 88.38 89 THR A N 1
ATOM 701 C CA . THR A 1 89 ? -21.269 6.916 26.419 1.00 88.38 89 THR A CA 1
ATOM 702 C C . THR A 1 89 ? -22.480 6.531 27.268 1.00 88.38 89 THR A C 1
ATOM 704 O O . THR A 1 89 ? -22.513 6.854 28.453 1.00 88.38 89 THR A O 1
ATOM 707 N N . LEU A 1 90 ? -23.447 5.804 26.702 1.00 88.94 90 LEU A N 1
ATOM 708 C CA . LEU A 1 90 ? -24.621 5.316 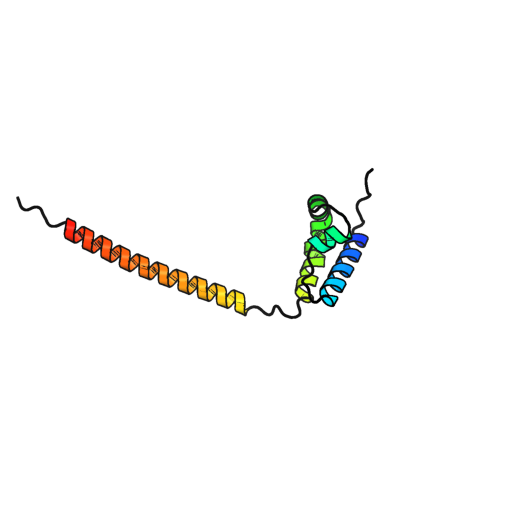27.438 1.00 88.94 90 LEU A CA 1
ATOM 709 C C . LEU A 1 90 ? -24.229 4.386 28.590 1.00 88.94 90 LEU A C 1
ATOM 711 O O . LEU A 1 90 ? -24.714 4.548 29.707 1.00 88.94 90 LEU A O 1
ATOM 715 N N . THR A 1 91 ? -23.307 3.457 28.336 1.00 87.19 91 THR A N 1
ATOM 716 C CA . THR A 1 91 ? -22.821 2.521 29.360 1.00 87.19 91 THR A CA 1
ATOM 717 C C . THR A 1 91 ? -22.067 3.252 30.472 1.00 87.19 91 THR A C 1
ATOM 719 O O . THR A 1 91 ? -22.216 2.917 31.644 1.00 87.19 91 THR A O 1
ATOM 722 N N . HIS A 1 92 ? -21.278 4.274 30.128 1.00 82.69 92 HIS A N 1
ATOM 723 C CA . HIS A 1 92 ? -20.563 5.083 31.113 1.00 82.69 92 HIS A CA 1
ATOM 724 C C . HIS A 1 92 ? -21.522 5.887 32.007 1.00 82.69 92 HIS A C 1
ATOM 726 O O . HIS A 1 92 ? -21.287 5.989 33.207 1.00 82.69 92 HIS A O 1
ATOM 732 N N . LEU A 1 93 ? -22.619 6.417 31.453 1.00 85.69 93 LEU A N 1
ATOM 733 C CA . LEU A 1 93 ? -23.647 7.121 32.228 1.00 85.69 93 LEU A CA 1
ATOM 734 C C . LEU A 1 93 ? -24.393 6.184 33.190 1.00 85.69 93 LEU A C 1
ATOM 736 O O . LEU A 1 93 ? -24.491 6.509 34.371 1.00 85.69 93 LEU A O 1
ATOM 740 N N . ASP A 1 94 ? -24.833 5.009 32.724 1.00 86.50 94 ASP A N 1
ATOM 741 C CA . ASP A 1 94 ? -25.470 3.984 33.575 1.00 86.50 94 ASP A CA 1
ATOM 742 C C . ASP A 1 94 ? -24.544 3.548 34.720 1.00 86.50 94 ASP A C 1
ATOM 744 O O . ASP A 1 94 ? -24.959 3.426 35.875 1.00 86.50 94 ASP A O 1
ATOM 748 N N . LEU A 1 95 ? -23.254 3.366 34.419 1.00 84.38 95 LEU A N 1
ATOM 749 C CA . LEU A 1 95 ? -22.264 2.999 35.423 1.00 84.38 95 LEU A CA 1
ATOM 750 C C . LEU A 1 95 ? -22.048 4.125 36.445 1.00 84.38 95 LEU A C 1
ATOM 752 O O . LEU A 1 95 ? -21.960 3.849 37.641 1.00 84.38 95 LEU A O 1
ATOM 756 N N . CYS A 1 96 ? -21.994 5.383 36.001 1.00 77.38 96 CYS A N 1
ATOM 757 C CA . CYS A 1 96 ? -21.900 6.540 36.891 1.00 77.38 96 CYS A CA 1
ATOM 758 C C . CYS A 1 96 ? -23.124 6.667 37.805 1.00 77.38 96 CYS A C 1
ATOM 760 O O . CYS A 1 96 ? -22.950 6.906 38.998 1.00 77.38 96 CYS A O 1
ATOM 762 N N . GLU A 1 97 ? -24.342 6.471 37.293 1.00 82.81 97 GLU A N 1
ATOM 763 C CA . GLU A 1 97 ? -25.553 6.473 38.124 1.00 82.81 97 GLU A CA 1
ATOM 764 C C . GLU A 1 97 ? -25.524 5.348 39.156 1.00 82.81 97 GLU A C 1
ATOM 766 O O . GLU A 1 97 ? -25.722 5.606 40.340 1.00 82.81 97 GLU A O 1
ATOM 771 N N . LYS A 1 98 ? -25.173 4.121 38.756 1.00 80.50 98 LYS A N 1
ATOM 772 C CA . LYS A 1 98 ? -25.032 2.994 39.690 1.00 80.50 98 LYS A CA 1
ATOM 773 C C . LYS A 1 98 ? -24.011 3.257 40.787 1.00 80.50 98 LYS A C 1
ATOM 775 O O . LYS A 1 98 ? -24.265 2.922 41.942 1.00 80.50 98 LYS A O 1
ATOM 780 N N . VAL A 1 99 ? -22.863 3.837 40.438 1.00 80.38 99 VAL A N 1
ATOM 781 C CA . VAL A 1 99 ? -21.826 4.199 41.412 1.00 80.38 99 VAL A CA 1
ATOM 782 C C . VAL A 1 99 ? -22.324 5.303 42.338 1.00 80.38 99 VAL A C 1
ATOM 784 O O . VAL A 1 99 ? -22.121 5.191 43.541 1.00 80.38 99 VAL A O 1
ATOM 787 N N . ASN A 1 100 ? -23.019 6.318 41.824 1.00 74.62 100 ASN A N 1
ATOM 788 C CA . ASN A 1 100 ? -23.578 7.393 42.643 1.00 74.62 100 ASN A CA 1
ATOM 789 C C . ASN A 1 100 ? -24.683 6.889 43.580 1.00 74.62 100 ASN A C 1
ATOM 791 O O . ASN A 1 100 ? -24.652 7.205 44.761 1.00 74.62 100 ASN A O 1
ATOM 795 N N . THR A 1 101 ? -25.598 6.036 43.115 1.00 76.69 101 THR A N 1
ATOM 796 C CA . THR A 1 101 ? -26.613 5.410 43.975 1.00 76.69 101 THR A CA 1
ATOM 797 C C . THR A 1 101 ? -25.974 4.489 45.012 1.00 76.69 101 THR A C 1
ATOM 799 O O . THR A 1 101 ? -26.367 4.508 46.174 1.00 76.69 101 THR A O 1
ATOM 802 N N . ALA A 1 102 ? -24.957 3.704 44.641 1.00 69.94 102 ALA A N 1
ATOM 803 C CA . ALA A 1 102 ? -24.218 2.886 45.600 1.00 69.94 102 ALA A CA 1
ATOM 804 C C . ALA A 1 102 ? -23.478 3.755 46.631 1.00 69.94 102 ALA A C 1
ATOM 806 O O . ALA A 1 102 ? -23.491 3.431 47.817 1.00 69.94 102 ALA A O 1
ATOM 807 N N . ALA A 1 103 ? -22.896 4.876 46.198 1.00 67.38 103 ALA A N 1
ATOM 808 C CA . ALA A 1 103 ? -22.232 5.845 47.060 1.00 67.38 103 ALA A CA 1
ATOM 809 C C . ALA A 1 103 ? -23.221 6.522 48.025 1.00 67.38 103 ALA A C 1
ATOM 811 O O . ALA A 1 103 ? -22.932 6.612 49.217 1.00 67.38 103 ALA A O 1
ATOM 812 N N . GLU A 1 104 ? -24.406 6.918 47.553 1.00 60.25 104 GLU A N 1
ATOM 813 C CA . GLU A 1 104 ? -25.495 7.462 48.375 1.00 60.25 104 GLU A CA 1
ATOM 814 C C . GLU A 1 104 ? -26.030 6.433 49.381 1.00 60.25 104 GLU A C 1
ATOM 816 O O . GLU A 1 104 ? -26.252 6.767 50.544 1.00 60.25 104 GLU A O 1
ATOM 821 N N . VAL A 1 105 ? -26.151 5.160 48.985 1.00 59.75 105 VAL A N 1
ATOM 822 C CA . VAL A 1 105 ? -26.520 4.057 49.890 1.00 59.75 105 VAL A CA 1
ATOM 823 C C . VAL A 1 105 ? -25.436 3.822 50.949 1.00 59.75 105 VAL A C 1
ATOM 825 O O . VAL A 1 105 ? -25.756 3.537 52.102 1.00 59.75 105 VAL A O 1
ATOM 828 N N . THR A 1 106 ? -24.155 3.996 50.614 1.00 58.38 106 THR A N 1
ATOM 829 C CA . THR A 1 106 ? -23.060 3.936 51.600 1.00 58.38 106 THR A CA 1
ATOM 830 C C . THR A 1 106 ? -22.896 5.207 52.440 1.00 58.38 106 THR A C 1
ATOM 832 O O . THR A 1 1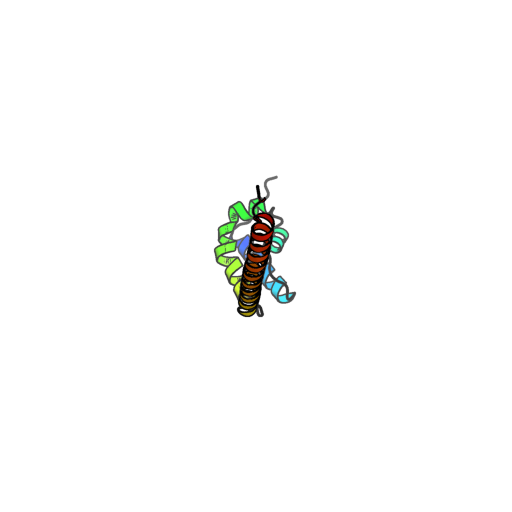06 ? -22.231 5.157 53.471 1.00 58.38 106 THR A O 1
ATOM 835 N N . ALA A 1 107 ? -23.516 6.325 52.047 1.00 56.75 107 ALA A N 1
ATOM 836 C CA . ALA A 1 107 ? -23.486 7.607 52.756 1.00 56.75 107 ALA A CA 1
ATOM 837 C C . ALA A 1 107 ? -24.673 7.800 53.723 1.00 56.75 107 ALA A C 1
ATOM 839 O O . ALA A 1 107 ? -24.918 8.912 54.196 1.00 56.75 107 ALA A O 1
ATOM 840 N N . LEU A 1 108 ? -25.405 6.728 54.052 1.00 54.59 108 LEU A N 1
ATOM 841 C CA . LEU A 1 108 ? -26.347 6.717 55.172 1.00 54.59 108 LEU A CA 1
ATOM 842 C C . LEU A 1 108 ? -25.600 7.131 56.454 1.00 54.59 108 LEU A C 1
ATOM 844 O O . LEU A 1 108 ? -24.634 6.464 56.833 1.00 54.59 108 LEU A O 1
ATOM 848 N N . PRO A 1 109 ? -26.011 8.213 57.143 1.00 54.03 109 PRO A N 1
ATOM 849 C CA . PRO A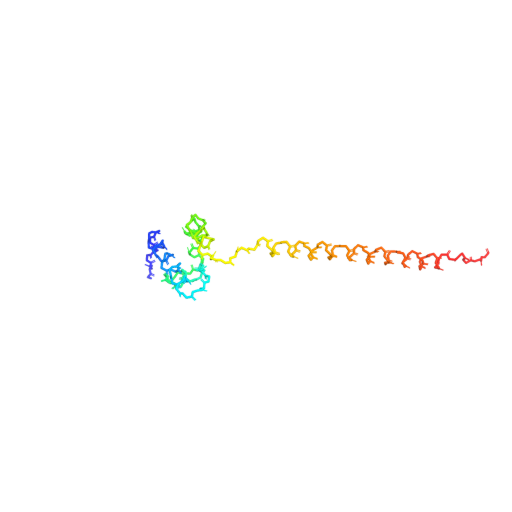 1 109 ? -25.306 8.674 58.322 1.00 54.03 109 PRO A CA 1
ATOM 850 C C . PRO A 1 109 ? -25.427 7.606 59.401 1.00 54.03 109 PRO A C 1
ATOM 852 O O . PRO A 1 109 ? -26.527 7.263 59.846 1.00 54.03 109 PRO A O 1
ATOM 855 N N . THR A 1 110 ? -24.282 7.094 59.840 1.00 59.34 110 THR A N 1
ATOM 856 C CA . THR A 1 110 ? -24.160 6.330 61.074 1.00 59.34 110 THR A CA 1
ATOM 857 C C . THR A 1 110 ? -24.668 7.227 62.202 1.00 59.34 110 THR A C 1
ATOM 859 O O . THR A 1 110 ? -23.940 8.083 62.699 1.00 59.34 110 THR A O 1
ATOM 862 N N . ARG A 1 111 ? -25.953 7.093 62.558 1.00 45.34 111 ARG A N 1
ATOM 863 C CA . ARG A 1 111 ? -26.555 7.775 63.708 1.00 45.34 111 ARG A CA 1
ATOM 864 C C . ARG A 1 111 ? -25.706 7.467 64.943 1.00 45.34 111 ARG A C 1
ATOM 866 O O . ARG A 1 111 ? -25.649 6.316 65.379 1.00 45.34 111 ARG A O 1
ATOM 873 N N . ARG A 1 112 ? -25.089 8.500 65.504 1.00 44.25 112 ARG A N 1
ATOM 874 C CA . ARG A 1 112 ? -24.763 8.603 66.924 1.00 44.25 112 ARG A CA 1
ATOM 875 C C . ARG A 1 112 ? -25.362 9.891 67.451 1.00 44.25 112 ARG A C 1
ATOM 877 O O . ARG A 1 112 ? -25.291 10.895 66.712 1.00 44.25 112 ARG A O 1
#